Protein AF-A0A954AX64-F1 (afdb_monomer_lite)

Sequence (135 aa):
MSTDDLPARLRAAQGALRAAKAGLDQAQADLAAACAAVARLAALAEAKVIAALPSSDVPVTAHRRAHRPGRPAQLDADPELRAFVLARIDSLTYQQIADEIALQYPLERRIGKSAIHHWWRRNQRGFTGSGNAGE

Secondary structure (DSSP, 8-state):
--GGGHHHHHHHHHHHHHHHHHHHHHHHHHHHHHHHHHHHHHHHHHHHHHHHSPP------HHHHHTS--SPPHHHH-HHHHHHHHTTTTTS-HHHHHHHHHHHS-GGG---HHHHHHHHHHHHHHHTTS-----

Structure (mmCIF, N/CA/C/O backbone):
data_AF-A0A954AX64-F1
#
_entry.id   AF-A0A954AX64-F1
#
loop_
_atom_site.group_PDB
_atom_site.id
_atom_site.type_symbol
_atom_site.label_atom_id
_atom_site.label_alt_id
_atom_site.label_comp_id
_atom_site.label_asym_id
_atom_site.label_entity_id
_atom_site.label_seq_id
_atom_site.pdbx_PDB_ins_code
_atom_site.Cartn_x
_atom_site.Cartn_y
_atom_site.Cartn_z
_atom_site.occupancy
_atom_site.B_iso_or_equiv
_atom_site.auth_seq_id
_atom_site.auth_comp_id
_atom_site.auth_asym_id
_atom_site.auth_atom_id
_atom_site.pdbx_PDB_model_num
ATOM 1 N N . MET A 1 1 ? 31.448 10.143 -58.344 1.00 53.66 1 MET A N 1
ATOM 2 C CA . MET A 1 1 ? 31.100 9.370 -57.131 1.00 53.66 1 MET A CA 1
ATOM 3 C C . MET A 1 1 ? 30.165 8.254 -57.572 1.00 53.66 1 MET A C 1
ATOM 5 O O . MET A 1 1 ? 29.063 8.568 -57.998 1.00 53.66 1 MET A O 1
ATOM 9 N N . SER A 1 2 ? 30.637 7.002 -57.608 1.00 61.88 2 SER A N 1
ATOM 10 C CA . SER A 1 2 ? 29.862 5.867 -58.141 1.00 61.88 2 SER A CA 1
ATOM 11 C C . SER A 1 2 ? 28.661 5.538 -57.262 1.00 61.88 2 SER A C 1
ATOM 13 O O . SER A 1 2 ? 28.785 5.409 -56.047 1.00 61.88 2 SER A O 1
ATOM 15 N N . THR A 1 3 ? 27.509 5.351 -57.898 1.00 63.56 3 THR A N 1
ATOM 16 C CA . THR A 1 3 ? 26.235 4.948 -57.285 1.00 63.56 3 THR A CA 1
ATOM 17 C C . THR A 1 3 ? 26.267 3.542 -56.669 1.00 63.56 3 THR A C 1
ATOM 19 O O . THR A 1 3 ? 25.438 3.239 -55.815 1.00 63.56 3 THR A O 1
ATOM 22 N N . ASP A 1 4 ? 27.266 2.725 -57.017 1.00 66.31 4 ASP A N 1
ATOM 23 C CA . ASP A 1 4 ? 27.477 1.367 -56.486 1.00 66.31 4 ASP A CA 1
ATOM 24 C C . ASP A 1 4 ? 27.961 1.320 -55.024 1.00 66.31 4 ASP A C 1
ATOM 26 O O . ASP A 1 4 ? 27.898 0.274 -54.378 1.00 66.31 4 ASP A O 1
ATOM 30 N N . ASP A 1 5 ? 28.396 2.450 -54.460 1.00 83.75 5 ASP A N 1
ATOM 31 C CA . ASP A 1 5 ? 28.842 2.549 -53.060 1.00 83.75 5 ASP A CA 1
ATOM 32 C C . ASP A 1 5 ? 27.665 2.704 -52.068 1.00 83.75 5 ASP A C 1
ATOM 34 O O . ASP A 1 5 ? 27.748 2.367 -50.884 1.00 83.75 5 ASP A O 1
ATOM 38 N N . LEU A 1 6 ? 26.503 3.159 -52.547 1.00 88.06 6 LEU A N 1
ATOM 39 C CA . LEU A 1 6 ? 25.337 3.421 -51.700 1.00 88.06 6 LEU A CA 1
ATOM 40 C C . LEU A 1 6 ? 24.744 2.143 -51.064 1.00 88.06 6 LEU A C 1
ATOM 42 O O . LEU A 1 6 ? 24.492 2.156 -49.854 1.00 88.06 6 LEU A O 1
ATOM 46 N N . PRO A 1 7 ? 24.590 1.010 -51.782 1.00 92.19 7 PRO A N 1
ATOM 47 C CA . PRO A 1 7 ? 24.150 -0.251 -51.179 1.00 92.19 7 PRO A CA 1
ATOM 48 C C . PRO A 1 7 ? 25.141 -0.827 -50.157 1.00 92.19 7 PRO A C 1
ATOM 50 O O . PRO A 1 7 ? 24.735 -1.491 -49.200 1.00 92.19 7 PRO A O 1
ATOM 53 N N . ALA A 1 8 ? 26.447 -0.604 -50.339 1.00 92.31 8 ALA A N 1
ATOM 54 C CA . ALA A 1 8 ? 27.467 -1.032 -49.381 1.00 92.31 8 ALA A CA 1
ATOM 55 C C . ALA A 1 8 ? 27.378 -0.214 -48.083 1.00 92.31 8 ALA A C 1
ATOM 57 O O . ALA A 1 8 ? 27.302 -0.784 -46.992 1.00 92.31 8 ALA A O 1
ATOM 58 N N . ARG A 1 9 ? 27.271 1.113 -48.204 1.00 93.69 9 ARG A N 1
ATOM 59 C CA . ARG A 1 9 ? 27.097 2.025 -47.066 1.00 93.69 9 ARG A CA 1
ATOM 60 C C . ARG A 1 9 ? 25.794 1.781 -46.309 1.00 93.69 9 ARG A C 1
ATOM 62 O O . ARG A 1 9 ? 25.802 1.801 -45.080 1.00 93.69 9 ARG A O 1
ATOM 69 N N . LEU A 1 10 ? 24.697 1.486 -47.011 1.00 95.50 10 LEU A N 1
ATOM 70 C CA . LEU A 1 10 ? 23.425 1.137 -46.377 1.00 95.50 10 LEU A CA 1
ATOM 71 C C . LEU A 1 10 ? 23.540 -0.153 -45.555 1.00 95.50 10 LEU A C 1
ATOM 73 O O . LEU A 1 10 ? 23.118 -0.178 -44.401 1.00 95.50 10 LEU A O 1
ATOM 77 N N . ARG A 1 11 ? 24.165 -1.202 -46.106 1.00 95.88 11 ARG A N 1
ATOM 78 C CA . ARG A 1 11 ? 24.405 -2.456 -45.372 1.00 95.88 11 ARG A CA 1
ATOM 79 C C . ARG A 1 11 ? 25.283 -2.240 -44.140 1.00 95.88 11 ARG A C 1
ATOM 81 O O . ARG A 1 11 ? 24.975 -2.785 -43.081 1.00 95.88 11 ARG A O 1
ATOM 88 N N . ALA A 1 12 ? 26.332 -1.425 -44.256 1.00 95.31 12 ALA A N 1
ATOM 89 C CA . ALA A 1 12 ? 27.195 -1.075 -43.129 1.00 95.31 12 ALA A CA 1
ATOM 90 C C . ALA A 1 12 ? 26.419 -0.324 -42.032 1.00 95.31 12 ALA A C 1
ATOM 92 O O . ALA A 1 12 ? 26.479 -0.710 -40.865 1.00 95.31 12 ALA A O 1
ATOM 93 N N . ALA A 1 13 ? 25.618 0.680 -42.402 1.00 95.81 13 ALA A N 1
ATOM 94 C CA . ALA A 1 13 ? 24.773 1.422 -41.466 1.00 95.81 13 ALA A CA 1
ATOM 95 C C . ALA A 1 13 ? 23.721 0.524 -40.788 1.00 95.81 13 ALA A C 1
ATOM 97 O O . ALA A 1 13 ? 23.525 0.600 -39.577 1.00 95.81 13 ALA A O 1
ATOM 98 N N . GLN A 1 14 ? 23.090 -0.387 -41.537 1.00 97.31 14 GLN A N 1
ATOM 99 C CA . GLN A 1 14 ? 22.162 -1.384 -40.990 1.00 97.31 14 GLN A CA 1
ATOM 100 C C . GLN A 1 14 ? 22.854 -2.374 -40.042 1.00 97.31 14 GLN A C 1
ATOM 102 O O . GLN A 1 14 ? 22.242 -2.843 -39.082 1.00 97.31 14 GLN A O 1
ATOM 107 N N . GLY A 1 15 ? 24.114 -2.727 -40.306 1.00 97.56 15 GLY A N 1
ATOM 108 C CA . GLY A 1 15 ? 24.938 -3.529 -39.401 1.00 97.56 15 GLY A CA 1
ATOM 109 C C . GLY A 1 15 ? 25.221 -2.793 -38.092 1.00 97.56 15 GLY A C 1
ATOM 110 O O . GLY A 1 15 ? 24.958 -3.334 -37.020 1.00 97.56 15 GLY A O 1
ATOM 111 N N . ALA A 1 16 ? 25.659 -1.535 -38.182 1.00 97.00 16 ALA A N 1
ATOM 112 C CA . ALA A 1 16 ? 25.921 -0.689 -37.020 1.00 97.00 16 ALA A CA 1
ATOM 113 C C . ALA A 1 16 ? 24.663 -0.473 -36.163 1.00 97.00 16 ALA A C 1
ATOM 115 O O . ALA A 1 16 ? 24.725 -0.595 -34.943 1.00 97.00 16 ALA A O 1
ATOM 116 N N . LEU A 1 17 ? 23.504 -0.235 -36.789 1.00 97.56 17 LEU A N 1
ATOM 117 C CA . LEU A 1 17 ? 22.235 -0.068 -36.075 1.00 97.56 17 LEU A CA 1
ATOM 118 C C . LEU A 1 17 ? 21.807 -1.349 -35.348 1.00 97.56 17 LEU A C 1
ATOM 120 O O . LEU A 1 17 ? 21.354 -1.283 -34.207 1.00 97.56 17 LEU A O 1
ATOM 124 N N . ARG A 1 18 ? 21.982 -2.521 -35.972 1.00 98.19 18 ARG A N 1
ATOM 125 C CA . ARG A 1 18 ? 21.710 -3.811 -35.318 1.00 98.19 18 ARG A CA 1
ATOM 126 C C . ARG A 1 18 ? 22.632 -4.051 -34.125 1.00 98.19 18 ARG A C 1
ATOM 128 O O . ARG A 1 18 ? 22.149 -4.472 -33.080 1.00 98.19 18 ARG A O 1
ATOM 135 N N . ALA A 1 19 ? 23.921 -3.746 -34.264 1.00 97.12 19 ALA A N 1
ATOM 136 C CA . ALA A 1 19 ? 24.884 -3.865 -33.172 1.00 97.12 19 ALA A CA 1
ATOM 137 C C . ALA A 1 19 ? 24.555 -2.908 -32.014 1.00 97.12 19 ALA A C 1
ATOM 139 O O . ALA A 1 19 ? 24.537 -3.326 -30.860 1.00 97.12 19 ALA A O 1
ATOM 140 N N . ALA A 1 20 ? 24.219 -1.650 -32.319 1.00 97.31 20 ALA A N 1
ATOM 141 C CA . ALA A 1 20 ? 23.807 -0.672 -31.316 1.00 97.31 20 ALA A CA 1
ATOM 142 C C . ALA A 1 20 ? 22.534 -1.112 -30.578 1.00 97.31 20 ALA A C 1
ATOM 144 O O . ALA A 1 20 ? 22.475 -1.030 -29.354 1.00 97.31 20 ALA A O 1
ATOM 145 N N . LYS A 1 21 ? 21.541 -1.639 -31.306 1.00 98.19 21 LYS A N 1
ATOM 146 C CA . LYS A 1 21 ? 20.319 -2.181 -30.702 1.00 98.19 21 LYS A CA 1
ATOM 147 C C . LYS A 1 21 ? 20.616 -3.356 -29.769 1.00 98.19 21 LYS A C 1
ATOM 149 O O . LYS A 1 21 ? 20.163 -3.336 -28.634 1.00 98.19 21 LYS A O 1
ATOM 154 N N . ALA A 1 22 ? 21.424 -4.319 -30.210 1.00 97.62 22 ALA A N 1
ATOM 155 C CA . ALA A 1 22 ? 21.820 -5.446 -29.368 1.00 97.62 22 ALA A CA 1
ATOM 156 C C . ALA A 1 22 ? 22.559 -4.986 -28.097 1.00 97.62 22 ALA A C 1
ATOM 158 O O . ALA A 1 22 ? 22.328 -5.527 -27.020 1.00 97.62 22 ALA A O 1
ATOM 159 N N . GLY A 1 23 ? 23.403 -3.953 -28.203 1.00 97.94 23 GLY A N 1
ATOM 160 C CA . GLY A 1 23 ? 24.067 -3.347 -27.048 1.00 97.94 23 GLY A CA 1
ATOM 161 C C . GLY A 1 23 ? 23.091 -2.697 -26.062 1.00 97.94 23 GLY A C 1
ATOM 162 O O . GLY A 1 23 ? 23.258 -2.847 -24.854 1.00 97.94 23 GLY A O 1
ATOM 163 N N . LEU A 1 24 ? 22.053 -2.015 -26.556 1.00 98.31 24 LEU A N 1
ATOM 164 C CA . LEU A 1 24 ? 21.001 -1.446 -25.707 1.00 98.31 24 LEU A CA 1
ATOM 165 C C . LEU A 1 24 ? 20.172 -2.534 -25.017 1.00 98.31 24 LEU A C 1
ATOM 167 O O . LEU A 1 24 ? 19.921 -2.420 -23.820 1.00 98.31 24 LEU A O 1
ATOM 171 N N . ASP A 1 25 ? 19.800 -3.590 -25.741 1.00 98.00 25 ASP A N 1
ATOM 172 C CA . ASP A 1 25 ? 19.049 -4.719 -25.182 1.00 98.00 25 ASP A CA 1
ATOM 173 C C . ASP A 1 25 ? 19.865 -5.413 -24.069 1.00 98.00 25 ASP A C 1
ATOM 175 O O . ASP A 1 25 ? 19.336 -5.712 -22.997 1.00 98.00 25 ASP A O 1
ATOM 179 N N . GLN A 1 26 ? 21.179 -5.585 -24.274 1.00 97.56 26 GLN A N 1
ATOM 180 C CA . GLN A 1 26 ? 22.080 -6.123 -23.251 1.00 97.56 26 GLN A CA 1
ATOM 181 C C . GLN A 1 26 ? 22.180 -5.198 -22.030 1.00 97.56 26 GLN A C 1
ATOM 183 O O . GLN A 1 26 ? 22.031 -5.657 -20.900 1.00 97.56 26 GLN A O 1
ATOM 188 N N . ALA A 1 27 ? 22.366 -3.891 -22.235 1.00 97.75 27 ALA A N 1
ATOM 189 C CA . ALA A 1 27 ? 22.442 -2.930 -21.135 1.00 97.75 27 ALA A CA 1
ATOM 190 C C . ALA A 1 27 ? 21.140 -2.878 -20.313 1.00 97.75 27 ALA A C 1
ATOM 192 O O . ALA A 1 27 ? 21.178 -2.728 -19.091 1.00 97.75 27 ALA A O 1
ATOM 193 N N . GLN A 1 28 ? 19.982 -3.029 -20.963 1.00 98.31 28 GLN A N 1
ATOM 194 C CA . GLN A 1 28 ? 18.690 -3.132 -20.282 1.00 98.31 28 GLN A CA 1
ATOM 195 C C . GLN A 1 28 ? 18.583 -4.408 -19.441 1.00 98.31 28 GLN A C 1
ATOM 197 O O . GLN A 1 28 ? 18.102 -4.348 -18.307 1.00 98.31 28 GLN A O 1
ATOM 202 N N . ALA A 1 29 ? 19.053 -5.544 -19.962 1.00 97.62 29 ALA A N 1
ATOM 203 C CA . ALA A 1 29 ? 19.093 -6.798 -19.215 1.00 97.62 29 ALA A CA 1
ATOM 204 C C . ALA A 1 29 ? 20.014 -6.696 -17.986 1.00 97.62 29 ALA A C 1
ATOM 206 O O . ALA A 1 29 ? 19.622 -7.100 -16.888 1.00 97.62 29 ALA A O 1
ATOM 207 N N . ASP A 1 30 ? 21.190 -6.088 -18.145 1.00 98.06 30 ASP A N 1
ATOM 208 C CA . ASP A 1 30 ? 22.150 -5.885 -17.057 1.00 98.06 30 ASP A CA 1
ATOM 209 C C . ASP A 1 30 ? 21.578 -4.961 -15.972 1.00 98.06 30 ASP A C 1
ATOM 211 O O . ASP A 1 30 ? 21.685 -5.254 -14.778 1.00 98.06 30 ASP A O 1
ATOM 215 N N . LEU A 1 31 ? 20.899 -3.878 -16.368 1.00 98.44 31 LEU A N 1
ATOM 216 C CA . LEU A 1 31 ? 20.230 -2.974 -15.432 1.00 98.44 31 LEU A CA 1
ATOM 217 C C . LEU A 1 31 ? 19.116 -3.691 -14.657 1.00 98.44 31 LEU A C 1
ATOM 219 O O . LEU A 1 31 ? 19.034 -3.560 -13.434 1.00 98.44 31 LEU A O 1
ATOM 223 N N . ALA A 1 32 ? 18.284 -4.481 -15.340 1.00 98.19 32 ALA A N 1
ATOM 224 C CA . ALA A 1 32 ? 17.232 -5.262 -14.696 1.00 98.19 32 ALA A CA 1
ATOM 225 C C . ALA A 1 32 ? 17.811 -6.272 -13.687 1.00 98.19 32 ALA A C 1
ATOM 227 O O . ALA A 1 32 ? 17.304 -6.393 -12.566 1.00 98.19 32 ALA A O 1
ATOM 228 N N . ALA A 1 33 ? 18.906 -6.948 -14.047 1.00 97.62 33 ALA A N 1
ATOM 229 C CA . ALA A 1 33 ? 19.614 -7.863 -13.158 1.00 97.62 33 ALA A CA 1
ATOM 230 C C . ALA A 1 33 ? 20.190 -7.140 -11.927 1.00 97.62 33 ALA A C 1
ATOM 232 O O . ALA A 1 33 ? 20.035 -7.624 -10.801 1.00 97.62 33 ALA A O 1
ATOM 233 N N . ALA A 1 34 ? 20.788 -5.959 -12.112 1.00 97.94 34 ALA A N 1
ATOM 234 C CA . ALA A 1 34 ? 21.311 -5.140 -11.021 1.00 97.94 34 ALA A CA 1
ATOM 235 C C . ALA A 1 34 ? 20.199 -4.676 -10.065 1.00 97.94 34 ALA A C 1
ATOM 237 O O . ALA A 1 34 ? 20.331 -4.826 -8.848 1.00 97.94 34 ALA A O 1
ATOM 238 N N . CYS A 1 35 ? 19.069 -4.190 -10.589 1.00 98.31 35 CYS A N 1
ATOM 239 C CA . CYS A 1 35 ? 17.909 -3.816 -9.776 1.00 98.31 35 CYS A CA 1
ATOM 240 C C . CYS A 1 35 ? 17.381 -5.002 -8.954 1.00 98.31 35 CYS A C 1
ATOM 242 O O . CYS A 1 35 ? 17.122 -4.860 -7.756 1.00 98.31 35 CYS A O 1
ATOM 244 N N . ALA A 1 36 ? 17.276 -6.187 -9.563 1.00 97.62 36 ALA A N 1
ATOM 245 C CA . ALA A 1 36 ? 16.849 -7.397 -8.865 1.00 97.62 36 ALA A CA 1
ATOM 246 C C . ALA A 1 36 ? 17.839 -7.819 -7.764 1.00 97.62 36 ALA A C 1
ATOM 248 O O . ALA A 1 36 ? 17.420 -8.263 -6.691 1.00 97.62 36 ALA A O 1
ATOM 249 N N . ALA A 1 37 ? 19.145 -7.667 -7.997 1.00 97.81 37 ALA A N 1
ATOM 250 C CA . ALA A 1 37 ? 20.171 -7.948 -6.998 1.00 97.81 37 ALA A CA 1
ATOM 251 C C . ALA A 1 37 ? 20.077 -6.990 -5.800 1.00 97.81 37 ALA A C 1
ATOM 253 O O . ALA A 1 37 ? 20.089 -7.444 -4.655 1.00 97.81 37 ALA A O 1
ATOM 254 N N . VAL A 1 38 ? 19.901 -5.687 -6.048 1.00 98.25 38 VAL A N 1
ATOM 255 C CA . VAL A 1 38 ? 19.719 -4.676 -4.992 1.00 98.25 38 VAL A CA 1
ATOM 256 C C . VAL A 1 38 ? 18.475 -4.971 -4.156 1.00 98.25 38 VAL A C 1
ATOM 258 O O . VAL A 1 38 ? 18.564 -4.999 -2.929 1.00 98.25 38 VAL A O 1
ATOM 261 N N . ALA A 1 39 ? 17.337 -5.266 -4.793 1.00 97.31 39 ALA A N 1
ATOM 262 C CA . ALA A 1 39 ? 16.106 -5.617 -4.084 1.00 97.31 39 ALA A CA 1
ATOM 263 C C . ALA A 1 39 ? 16.293 -6.851 -3.182 1.00 97.31 39 ALA A C 1
ATOM 265 O O . ALA A 1 39 ? 15.836 -6.874 -2.039 1.00 97.31 39 ALA A O 1
ATOM 266 N N . ARG A 1 40 ? 17.027 -7.861 -3.664 1.00 97.69 40 ARG A N 1
ATOM 267 C CA . ARG A 1 40 ? 17.333 -9.073 -2.895 1.00 97.69 40 ARG A CA 1
ATOM 268 C C . ARG A 1 40 ? 18.228 -8.781 -1.690 1.00 97.69 40 ARG A C 1
ATOM 270 O O . ARG A 1 40 ? 17.979 -9.304 -0.608 1.00 97.69 40 ARG A O 1
ATOM 277 N N . LEU A 1 41 ? 19.250 -7.941 -1.859 1.00 97.75 41 LEU A N 1
ATOM 278 C CA . LEU A 1 41 ? 20.132 -7.526 -0.765 1.00 97.75 41 LEU A CA 1
ATOM 279 C C . LEU A 1 41 ? 19.386 -6.701 0.287 1.00 97.75 41 LEU A C 1
ATOM 281 O O . LEU A 1 41 ? 19.597 -6.923 1.476 1.00 97.75 41 LEU A O 1
ATOM 285 N N . ALA A 1 42 ? 18.486 -5.810 -0.135 1.00 96.94 42 ALA A N 1
ATOM 286 C CA . ALA A 1 42 ? 17.641 -5.040 0.774 1.00 96.94 42 ALA A CA 1
ATOM 287 C C . ALA A 1 42 ? 16.741 -5.957 1.619 1.00 96.94 42 ALA A C 1
ATOM 289 O O . ALA A 1 42 ? 16.744 -5.850 2.843 1.00 96.94 42 ALA A O 1
ATOM 290 N N . ALA A 1 43 ? 16.062 -6.922 0.988 1.00 93.56 43 ALA A N 1
ATOM 291 C CA . ALA A 1 43 ? 15.225 -7.894 1.694 1.00 93.56 43 ALA A CA 1
ATOM 292 C C . ALA A 1 43 ? 16.031 -8.755 2.686 1.00 93.56 43 ALA A C 1
ATOM 294 O O . ALA A 1 43 ? 15.586 -9.012 3.803 1.00 93.56 43 ALA A O 1
ATOM 295 N N . LEU A 1 44 ? 17.243 -9.178 2.308 1.00 96.00 44 LEU A N 1
ATOM 296 C CA . LEU A 1 44 ? 18.136 -9.918 3.205 1.00 96.00 44 LEU A CA 1
ATOM 297 C C . LEU A 1 44 ? 18.619 -9.062 4.381 1.00 96.00 44 LEU A C 1
ATOM 299 O O . LEU A 1 44 ? 18.716 -9.566 5.499 1.00 96.00 44 LEU A O 1
ATOM 303 N N . ALA A 1 45 ? 18.937 -7.789 4.143 1.00 94.56 45 ALA A N 1
ATOM 304 C CA . ALA A 1 45 ? 19.339 -6.863 5.195 1.00 94.56 45 ALA A CA 1
ATOM 305 C C . ALA A 1 45 ? 18.193 -6.627 6.187 1.00 94.56 45 ALA A C 1
ATOM 307 O O . ALA A 1 45 ? 18.406 -6.742 7.392 1.00 94.56 45 ALA A O 1
ATOM 308 N N . GLU A 1 46 ? 16.977 -6.387 5.695 1.00 94.31 46 GLU A N 1
ATOM 309 C CA . GLU A 1 46 ? 15.781 -6.232 6.526 1.00 94.31 46 GLU A CA 1
ATOM 310 C C . GLU A 1 46 ? 15.511 -7.488 7.363 1.00 94.31 46 GLU A C 1
ATOM 312 O O . GLU A 1 46 ? 15.375 -7.401 8.583 1.00 94.31 46 GLU A O 1
ATOM 317 N N . ALA A 1 47 ? 15.533 -8.671 6.741 1.00 91.75 47 ALA A N 1
ATOM 318 C CA . ALA A 1 47 ? 15.346 -9.935 7.448 1.00 91.75 47 ALA A CA 1
ATOM 319 C C . ALA A 1 47 ? 16.401 -10.147 8.548 1.00 91.75 47 ALA A C 1
ATOM 321 O O . ALA A 1 47 ? 16.066 -10.597 9.643 1.00 91.75 47 ALA A O 1
ATOM 322 N N . LYS A 1 48 ? 17.666 -9.786 8.289 1.00 93.12 48 LYS A N 1
ATOM 323 C CA . LYS A 1 48 ? 18.737 -9.846 9.295 1.00 93.12 48 LYS A CA 1
ATOM 324 C C . LYS A 1 48 ? 18.509 -8.876 10.447 1.00 93.12 48 LYS A C 1
ATOM 326 O O . LYS A 1 48 ? 18.729 -9.260 11.590 1.00 93.12 48 LYS A O 1
ATOM 331 N N . VAL A 1 49 ? 18.073 -7.649 10.162 1.00 93.94 49 VAL A N 1
ATOM 332 C CA . VAL A 1 49 ? 17.744 -6.665 11.203 1.00 93.94 49 VAL A CA 1
ATOM 333 C C . VAL A 1 49 ? 16.613 -7.195 12.077 1.00 93.94 49 VAL A C 1
ATOM 335 O O . VAL A 1 49 ? 16.760 -7.210 13.293 1.00 93.94 49 VAL A O 1
ATOM 338 N N . ILE A 1 50 ? 15.531 -7.698 11.474 1.00 89.19 50 ILE A N 1
ATOM 339 C CA . ILE A 1 50 ? 14.392 -8.270 12.204 1.00 89.19 50 ILE A CA 1
ATOM 340 C C . ILE A 1 50 ? 14.830 -9.462 13.062 1.00 89.19 50 ILE A C 1
ATOM 342 O O . ILE A 1 50 ? 14.460 -9.535 14.229 1.00 89.19 50 ILE A O 1
ATOM 346 N N . ALA A 1 51 ? 15.641 -10.372 12.517 1.00 88.56 51 ALA A N 1
ATOM 347 C CA . ALA A 1 51 ? 16.139 -11.539 13.247 1.00 88.56 51 ALA A CA 1
ATOM 348 C C . ALA A 1 51 ? 17.104 -11.180 14.391 1.00 88.56 51 ALA A C 1
ATOM 350 O O . ALA A 1 51 ? 17.232 -11.948 15.340 1.00 88.56 51 ALA A O 1
ATOM 351 N N . ALA A 1 52 ? 17.785 -10.034 14.303 1.00 89.06 52 ALA A N 1
ATOM 352 C CA . ALA A 1 52 ? 18.670 -9.529 15.348 1.00 89.06 52 ALA A CA 1
ATOM 353 C C . ALA A 1 52 ? 17.931 -8.747 16.447 1.00 89.06 52 ALA A C 1
ATOM 355 O O . ALA A 1 52 ? 18.537 -8.426 17.472 1.00 89.06 52 ALA A O 1
ATOM 356 N N . LEU A 1 53 ? 16.646 -8.420 16.258 1.00 85.56 53 LEU A N 1
ATOM 357 C CA . LEU A 1 53 ? 15.854 -7.807 17.317 1.00 85.56 53 LEU A CA 1
ATOM 358 C C . LEU A 1 53 ? 15.675 -8.809 18.467 1.00 85.56 53 LEU A C 1
ATOM 360 O O . LEU A 1 53 ? 15.413 -9.988 18.220 1.00 85.56 53 LEU A O 1
ATOM 364 N N . PRO A 1 54 ? 15.785 -8.357 19.728 1.00 84.62 54 PRO A N 1
ATOM 365 C CA . PRO A 1 54 ? 15.548 -9.225 20.870 1.00 84.62 54 PRO A CA 1
ATOM 366 C C . PRO A 1 54 ? 14.117 -9.769 20.820 1.00 84.62 54 PRO A C 1
ATOM 368 O O . PRO A 1 54 ? 13.169 -9.020 20.552 1.00 84.62 54 PRO A O 1
ATOM 371 N N . SER A 1 55 ? 13.948 -11.064 21.104 1.00 73.81 55 SER A N 1
ATOM 372 C CA . SER A 1 55 ? 12.616 -11.629 21.299 1.00 73.81 55 SER A CA 1
ATOM 373 C C . SER A 1 55 ? 11.951 -10.906 22.467 1.00 73.81 55 SER A C 1
ATOM 375 O O . SER A 1 55 ? 12.507 -10.772 23.557 1.00 73.81 55 SER A O 1
ATOM 377 N N . SER A 1 56 ? 10.756 -10.367 22.228 1.00 72.69 56 SER A N 1
ATOM 378 C CA . SER A 1 56 ? 9.962 -9.802 23.310 1.00 72.69 56 SER A CA 1
ATOM 379 C C . SER A 1 56 ? 9.332 -10.953 24.083 1.00 72.69 56 SER A C 1
ATOM 381 O O . SER A 1 56 ? 8.246 -11.417 23.746 1.00 72.69 56 SER A O 1
ATOM 383 N N . ASP A 1 57 ? 10.015 -11.395 25.134 1.00 66.88 57 ASP A N 1
ATOM 384 C CA . ASP A 1 57 ? 9.516 -12.430 26.047 1.00 66.88 57 ASP A CA 1
ATOM 385 C C . ASP A 1 57 ? 8.519 -11.865 27.073 1.00 66.88 57 ASP A C 1
ATOM 387 O O . ASP A 1 57 ? 8.135 -12.539 28.028 1.00 66.88 57 ASP A O 1
ATOM 391 N N . VAL A 1 58 ? 8.080 -10.610 26.893 1.00 68.50 58 VAL A N 1
ATOM 392 C CA . VAL A 1 58 ? 7.072 -9.983 27.749 1.00 68.50 58 VAL A CA 1
ATOM 393 C C . VAL A 1 58 ? 5.734 -10.677 27.479 1.00 68.50 58 VAL A C 1
ATOM 395 O O . VAL A 1 58 ? 5.174 -10.531 26.386 1.00 68.50 58 VAL A O 1
ATOM 398 N N . PRO A 1 59 ? 5.163 -11.400 28.461 1.00 67.38 59 PRO A N 1
ATOM 399 C CA . PRO A 1 59 ? 3.842 -11.987 28.312 1.00 67.38 59 PRO A CA 1
ATOM 400 C C . PRO A 1 59 ? 2.834 -10.874 28.030 1.00 67.38 59 PRO A C 1
ATOM 402 O O . PRO A 1 59 ? 2.972 -9.768 28.553 1.00 67.38 59 PRO A O 1
ATOM 405 N N . VAL A 1 60 ? 1.776 -11.147 27.262 1.00 65.12 60 VAL A N 1
ATOM 406 C CA . VAL A 1 60 ? 0.658 -10.199 27.132 1.00 65.12 60 VAL A CA 1
ATOM 407 C C . VAL A 1 60 ? 0.103 -9.921 28.533 1.00 65.12 60 VAL A C 1
ATOM 409 O O . VAL A 1 60 ? -0.607 -10.739 29.121 1.00 65.12 60 VAL A O 1
ATOM 412 N N . THR A 1 61 ? 0.482 -8.774 29.093 1.00 71.94 61 THR A N 1
ATOM 413 C CA . THR A 1 61 ? 0.267 -8.471 30.505 1.00 71.94 61 THR A CA 1
ATOM 414 C C . THR A 1 61 ? -1.209 -8.220 30.788 1.00 71.94 61 THR A C 1
ATOM 416 O O . THR A 1 61 ? -1.978 -7.775 29.928 1.00 71.94 61 THR A O 1
ATOM 419 N N . ALA A 1 62 ? -1.617 -8.453 32.038 1.00 59.44 62 ALA A N 1
ATOM 420 C CA . ALA A 1 62 ? -2.926 -8.029 32.531 1.00 59.44 62 ALA A CA 1
ATOM 421 C C . ALA A 1 62 ? -3.178 -6.527 32.282 1.00 59.44 62 ALA A C 1
ATOM 423 O O . ALA A 1 62 ? -4.304 -6.151 31.981 1.00 59.44 62 ALA A O 1
ATOM 424 N N . HIS A 1 63 ? -2.123 -5.703 32.276 1.00 65.88 63 HIS A N 1
ATOM 425 C CA . HIS A 1 63 ? -2.163 -4.286 31.909 1.00 65.88 63 HIS A CA 1
ATOM 426 C C . HIS A 1 63 ? -2.722 -4.055 30.491 1.00 65.88 63 HIS A C 1
ATOM 428 O O . HIS A 1 63 ? -3.632 -3.251 30.312 1.00 65.88 63 HIS A O 1
ATOM 434 N N . ARG A 1 64 ? -2.295 -4.829 29.480 1.00 64.62 64 ARG A N 1
ATOM 435 C CA . ARG A 1 64 ? -2.838 -4.714 28.111 1.00 64.62 64 ARG A CA 1
ATOM 436 C C . ARG A 1 64 ? -4.302 -5.167 28.010 1.00 64.62 64 ARG A C 1
ATOM 438 O O . ARG A 1 64 ? -5.043 -4.642 27.185 1.00 64.62 64 ARG A O 1
ATOM 445 N N . ARG A 1 65 ? -4.727 -6.125 28.846 1.00 60.34 65 ARG A N 1
ATOM 446 C CA . ARG A 1 65 ? -6.139 -6.547 28.967 1.00 60.34 65 ARG A CA 1
ATOM 447 C C . ARG A 1 65 ? -6.996 -5.505 29.692 1.00 60.34 65 ARG A C 1
ATOM 449 O O . ARG A 1 65 ? -8.115 -5.277 29.258 1.00 60.34 65 ARG A O 1
ATOM 456 N N . ALA A 1 66 ? -6.463 -4.846 30.719 1.00 58.75 66 ALA A N 1
ATOM 457 C CA . ALA A 1 66 ? -7.132 -3.768 31.450 1.00 58.75 66 ALA A CA 1
ATOM 458 C C . ALA A 1 66 ? -7.292 -2.493 30.603 1.00 58.75 66 ALA A C 1
ATOM 460 O O . ALA A 1 66 ? -8.304 -1.809 30.699 1.00 58.75 66 ALA A O 1
ATOM 461 N N . HIS A 1 67 ? -6.327 -2.213 29.722 1.00 63.69 67 HIS A N 1
ATOM 462 C CA . HIS A 1 67 ? -6.407 -1.126 28.742 1.00 63.69 67 HIS A CA 1
ATOM 463 C C . HIS A 1 67 ? -7.070 -1.528 27.424 1.00 63.69 67 HIS A C 1
ATOM 465 O O . HIS A 1 67 ? -7.180 -0.697 26.522 1.00 63.69 67 HIS A O 1
ATOM 471 N N . ARG A 1 68 ? -7.539 -2.777 27.285 1.00 59.62 68 ARG A N 1
ATOM 472 C CA . ARG A 1 68 ? -8.453 -3.119 26.196 1.00 59.62 68 ARG A CA 1
ATOM 473 C C . ARG A 1 68 ? -9.741 -2.352 26.492 1.00 59.62 68 ARG A C 1
ATOM 475 O O . ARG A 1 68 ? -10.344 -2.620 27.529 1.00 59.62 68 ARG A O 1
ATOM 482 N N . PRO A 1 69 ? -10.169 -1.404 25.642 1.00 60.88 69 PRO A N 1
ATOM 483 C CA . PRO A 1 69 ? -11.421 -0.716 25.885 1.00 60.88 69 PRO A CA 1
ATOM 484 C C . PRO A 1 69 ? -12.524 -1.776 25.902 1.00 60.88 69 PRO A C 1
ATOM 486 O O . PRO A 1 69 ? -12.814 -2.392 24.880 1.00 60.88 69 PRO A O 1
ATOM 489 N N . GLY A 1 70 ? -13.092 -2.034 27.083 1.00 58.88 70 GLY A N 1
ATOM 490 C CA . GLY A 1 70 ? -14.169 -3.008 27.289 1.00 58.88 70 GLY A CA 1
ATOM 491 C C . GLY A 1 70 ? -15.505 -2.556 26.700 1.00 58.88 70 GLY A C 1
ATOM 492 O O . GLY A 1 70 ? -16.502 -3.258 26.823 1.00 58.88 70 GLY A O 1
ATOM 493 N N . ARG A 1 71 ? -15.537 -1.380 26.062 1.00 65.25 71 ARG A N 1
ATOM 494 C CA . ARG A 1 71 ? -16.712 -0.878 25.365 1.00 65.25 71 ARG A CA 1
ATOM 495 C C . ARG A 1 71 ? -16.816 -1.589 24.009 1.00 65.25 71 ARG A C 1
ATOM 497 O O . ARG A 1 71 ? -15.884 -1.457 23.209 1.00 65.25 71 ARG A O 1
ATOM 504 N N . PRO A 1 72 ? -17.911 -2.323 23.732 1.00 67.69 72 PRO A N 1
ATOM 505 C CA . PRO A 1 72 ? -18.150 -2.876 22.403 1.00 67.69 72 PRO A CA 1
ATOM 506 C C . PRO A 1 72 ? -18.101 -1.749 21.367 1.00 67.69 72 PRO A C 1
ATOM 508 O O . PRO A 1 72 ? -18.468 -0.606 21.670 1.00 67.69 72 PRO A O 1
ATOM 511 N N . ALA A 1 73 ? -17.615 -2.040 20.156 1.00 79.38 73 ALA A N 1
ATOM 512 C CA . ALA A 1 73 ? -17.648 -1.033 19.105 1.00 79.38 73 ALA A CA 1
ATOM 513 C C . ALA A 1 73 ? -19.108 -0.633 18.863 1.00 79.38 73 ALA A C 1
ATOM 515 O O . ALA A 1 73 ? -20.018 -1.443 19.019 1.00 79.38 73 ALA A O 1
ATOM 516 N N . GLN A 1 74 ? -19.343 0.614 18.469 1.00 84.06 74 GLN A N 1
ATOM 517 C CA . GLN A 1 74 ? -20.703 1.115 18.278 1.00 84.06 74 GLN A CA 1
ATOM 518 C C . GLN A 1 74 ? -21.511 0.266 17.280 1.00 84.06 74 GLN A C 1
ATOM 520 O O . GLN A 1 74 ? -22.680 0.005 17.520 1.00 84.06 74 GLN A O 1
ATOM 525 N N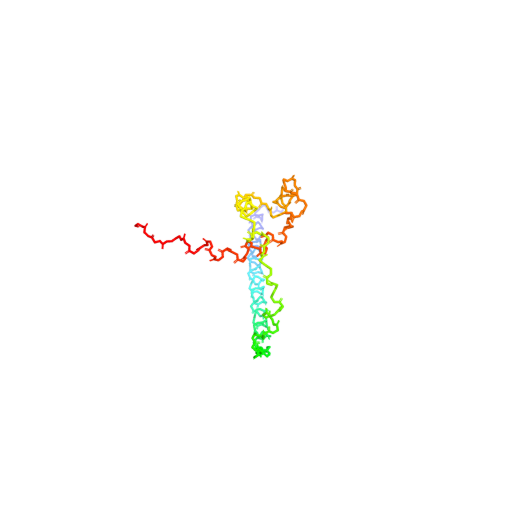 . LEU A 1 75 ? -20.858 -0.269 16.243 1.00 87.75 75 LEU A N 1
ATOM 526 C CA . LEU A 1 75 ? -21.442 -1.220 15.284 1.00 87.75 75 LEU A CA 1
ATOM 527 C C . LEU A 1 75 ? -21.732 -2.617 15.871 1.00 87.75 75 LEU A C 1
ATOM 529 O O . LEU A 1 75 ? -22.558 -3.359 15.347 1.00 87.75 75 LEU A O 1
ATOM 533 N N . ASP A 1 76 ? -21.072 -3.013 16.958 1.00 85.56 76 ASP A N 1
ATOM 534 C CA . ASP A 1 76 ? -21.418 -4.256 17.658 1.00 85.56 76 ASP A CA 1
ATOM 535 C C . ASP A 1 76 ? -22.691 -4.057 18.496 1.00 85.56 76 ASP A C 1
ATOM 537 O O . ASP A 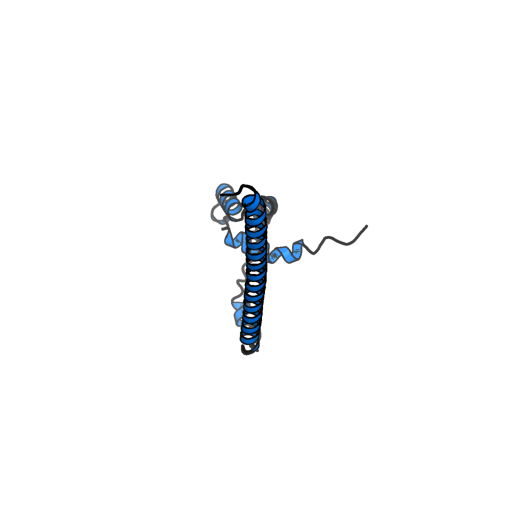1 76 ? -23.559 -4.931 18.518 1.00 85.56 76 ASP A O 1
ATOM 541 N N . ALA A 1 77 ? -22.815 -2.887 19.132 1.00 86.94 77 ALA A N 1
ATOM 542 C CA . ALA A 1 77 ? -23.936 -2.519 19.997 1.00 86.94 77 ALA A CA 1
ATOM 543 C C . ALA A 1 77 ? -25.198 -2.060 19.238 1.00 86.94 77 ALA A C 1
ATOM 545 O O . ALA A 1 77 ? -26.294 -2.163 19.780 1.00 86.94 77 ALA A O 1
ATOM 546 N N . ASP A 1 78 ? -25.055 -1.563 18.008 1.00 89.62 78 ASP A N 1
ATOM 547 C CA . ASP A 1 78 ? -26.149 -1.020 17.201 1.00 89.62 78 ASP A CA 1
ATOM 548 C C . ASP A 1 78 ? -26.397 -1.897 15.954 1.00 89.62 78 ASP A C 1
ATOM 550 O O . ASP A 1 78 ? -25.684 -1.769 14.951 1.00 89.62 78 ASP A O 1
ATOM 554 N N . PRO A 1 79 ? -27.376 -2.823 15.997 1.00 90.06 79 PRO A N 1
ATOM 555 C CA . PRO A 1 79 ? -27.634 -3.748 14.895 1.00 90.06 79 PRO A CA 1
ATOM 556 C C . PRO A 1 79 ? -28.174 -3.049 13.643 1.00 90.06 79 PRO A C 1
ATOM 558 O O . PRO A 1 79 ? -27.897 -3.505 12.534 1.00 90.06 79 PRO A O 1
ATOM 561 N N . GLU A 1 80 ? -28.908 -1.947 13.803 1.00 93.56 80 GLU A N 1
ATOM 562 C CA . GLU A 1 80 ? -29.453 -1.169 12.689 1.00 93.56 80 GLU A CA 1
ATOM 563 C C . GLU A 1 80 ? -28.325 -0.439 11.952 1.00 93.56 80 GLU A C 1
ATOM 565 O O . GLU A 1 80 ? -28.187 -0.573 10.736 1.00 93.56 80 GLU A O 1
ATOM 570 N N . LEU A 1 81 ? -27.453 0.255 12.691 1.00 92.88 81 LEU A N 1
ATOM 571 C CA . LEU A 1 81 ? -26.280 0.917 12.119 1.00 92.88 81 LEU A CA 1
ATOM 572 C C . LEU A 1 81 ? -25.320 -0.099 11.482 1.00 92.88 81 LEU A C 1
ATOM 574 O O . LEU A 1 81 ? -24.738 0.160 10.429 1.00 92.88 81 LEU A O 1
ATOM 578 N N . ARG A 1 82 ? -25.179 -1.288 12.081 1.00 93.69 82 ARG A N 1
ATOM 579 C CA . ARG A 1 82 ? -24.412 -2.392 11.492 1.00 93.69 82 ARG A CA 1
ATOM 580 C C . ARG A 1 82 ? -24.985 -2.846 10.158 1.00 93.69 82 ARG A C 1
ATOM 582 O O . ARG A 1 82 ? -24.221 -2.986 9.206 1.00 93.69 82 ARG A O 1
ATOM 589 N N . ALA A 1 83 ? -26.294 -3.076 10.084 1.00 92.94 83 ALA A N 1
ATOM 590 C CA . ALA A 1 83 ? -26.953 -3.474 8.844 1.00 92.94 83 ALA A CA 1
ATOM 591 C C . ALA A 1 83 ? -26.781 -2.401 7.759 1.00 92.94 83 ALA A C 1
ATOM 593 O O . ALA A 1 83 ? -26.457 -2.729 6.618 1.00 92.94 83 ALA A O 1
ATOM 594 N N . PHE A 1 84 ? -26.901 -1.123 8.133 1.00 94.31 84 PHE A N 1
ATOM 595 C CA . PHE A 1 84 ? -26.672 0.002 7.231 1.00 94.31 84 PHE A CA 1
ATOM 596 C C . PHE A 1 84 ? -25.264 -0.005 6.625 1.00 94.31 84 PHE A C 1
ATOM 598 O O . PHE A 1 84 ? -25.119 0.128 5.407 1.00 94.31 84 PHE A O 1
ATOM 605 N N . VAL A 1 85 ? -24.237 -0.187 7.464 1.00 93.50 85 VAL A N 1
ATOM 606 C CA . VAL A 1 85 ? -22.840 -0.255 7.020 1.00 93.50 85 VAL A CA 1
ATOM 607 C C . VAL A 1 85 ? 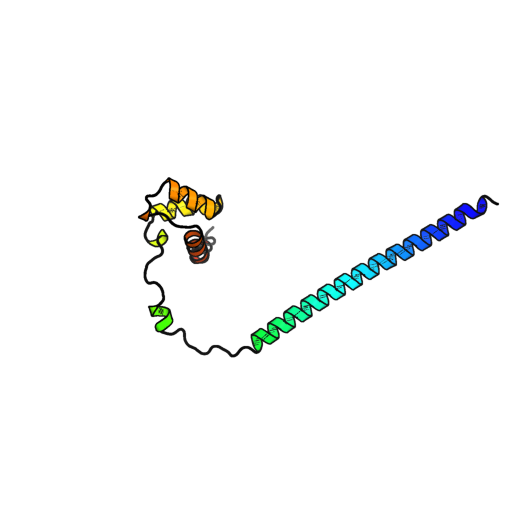-22.603 -1.481 6.145 1.00 93.50 85 VAL A C 1
ATOM 609 O O . VAL A 1 85 ? -22.034 -1.336 5.068 1.00 93.50 85 VAL A O 1
ATOM 612 N N . LEU A 1 86 ? -23.050 -2.670 6.564 1.00 93.44 86 LEU A N 1
ATOM 613 C CA . LEU A 1 86 ? -22.855 -3.913 5.808 1.00 93.44 86 LEU A CA 1
ATOM 614 C C . LEU A 1 86 ? -23.495 -3.857 4.417 1.00 93.44 86 LEU A C 1
ATOM 616 O O . LEU A 1 86 ? -22.881 -4.306 3.460 1.00 93.44 86 LEU A O 1
ATOM 620 N N . ALA A 1 87 ? -24.672 -3.244 4.281 1.00 94.19 87 ALA A N 1
ATOM 621 C CA . ALA A 1 87 ? -25.344 -3.095 2.988 1.00 94.19 87 ALA A CA 1
ATOM 622 C C . ALA A 1 87 ? -24.582 -2.207 1.983 1.00 94.19 87 ALA A C 1
ATOM 624 O O . ALA A 1 87 ? -24.903 -2.215 0.798 1.00 94.19 87 ALA A O 1
ATOM 625 N N . ARG A 1 88 ? -23.612 -1.409 2.448 1.00 94.69 88 ARG A N 1
ATOM 626 C CA . ARG A 1 88 ? -22.889 -0.403 1.649 1.00 94.69 88 ARG A CA 1
ATOM 627 C C . ARG A 1 88 ? -21.382 -0.627 1.592 1.00 94.69 88 ARG A C 1
ATOM 629 O O . ARG A 1 88 ? -20.708 0.050 0.823 1.00 94.69 88 ARG A O 1
ATOM 636 N N . ILE A 1 89 ? -20.851 -1.540 2.406 1.00 93.00 89 ILE A N 1
ATOM 637 C CA . ILE A 1 89 ? -19.406 -1.728 2.596 1.00 93.00 89 ILE A CA 1
ATOM 638 C C . ILE A 1 89 ? -18.694 -2.184 1.317 1.00 93.00 89 ILE A C 1
ATOM 640 O O . ILE A 1 89 ? -17.521 -1.867 1.134 1.00 93.00 89 ILE A O 1
ATOM 644 N N . ASP A 1 90 ? -19.417 -2.877 0.434 1.00 91.69 90 ASP A N 1
ATOM 645 C CA . ASP A 1 90 ? -18.897 -3.401 -0.831 1.00 91.69 90 ASP A CA 1
ATOM 646 C C . ASP A 1 90 ? -19.048 -2.413 -2.002 1.00 91.69 90 ASP A C 1
ATOM 648 O O . ASP A 1 90 ? -18.361 -2.545 -3.013 1.00 91.69 90 ASP A O 1
ATOM 652 N N . SER A 1 91 ? -19.929 -1.413 -1.881 1.00 94.44 91 SER A N 1
ATOM 653 C CA . SER A 1 91 ? -20.260 -0.470 -2.961 1.00 94.44 91 SER A CA 1
ATOM 654 C C . SER A 1 91 ? -19.760 0.955 -2.722 1.00 94.44 91 SER A C 1
ATOM 656 O O . SER A 1 91 ? -19.597 1.710 -3.679 1.00 94.44 91 SER A O 1
ATOM 658 N N . LEU A 1 92 ? -19.535 1.348 -1.464 1.00 94.19 92 LEU A N 1
ATOM 659 C CA . LEU A 1 92 ? -19.133 2.698 -1.070 1.00 94.19 92 LEU A CA 1
ATOM 660 C C . LEU A 1 92 ? -17.816 2.695 -0.294 1.00 94.19 92 LEU A C 1
ATOM 662 O O . LEU A 1 92 ? -17.469 1.761 0.426 1.00 94.19 92 LEU A O 1
ATOM 666 N N . THR A 1 93 ? -17.089 3.806 -0.382 1.00 96.31 93 THR A N 1
ATOM 667 C CA . THR A 1 93 ? -15.904 4.0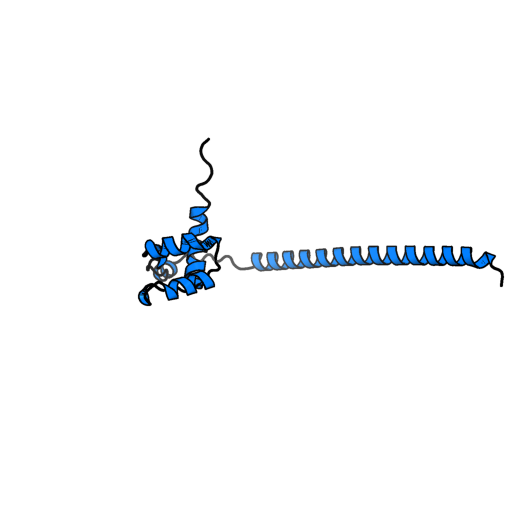28 0.453 1.00 96.31 93 THR A CA 1
ATOM 668 C C . THR A 1 93 ? -16.295 4.308 1.906 1.00 96.31 93 THR A C 1
ATOM 670 O O . THR A 1 93 ? -17.353 4.867 2.189 1.00 96.31 93 THR A O 1
ATOM 673 N N . TYR A 1 94 ? -15.400 4.028 2.861 1.00 95.69 94 TYR A N 1
ATOM 674 C CA . TYR A 1 94 ? -15.662 4.309 4.283 1.00 95.69 94 TYR A CA 1
ATOM 675 C C . TYR A 1 94 ? -15.981 5.781 4.581 1.00 95.69 94 TYR A C 1
ATOM 677 O O . TYR A 1 94 ? -16.671 6.065 5.556 1.00 95.69 94 TYR A O 1
ATOM 685 N N . GLN A 1 95 ? -15.445 6.713 3.783 1.00 96.31 95 GLN A N 1
ATOM 686 C CA . GLN A 1 95 ? -15.761 8.135 3.919 1.00 96.31 95 GLN A CA 1
ATOM 687 C C . GLN A 1 95 ? -17.210 8.400 3.502 1.00 96.31 95 GLN A C 1
ATOM 689 O O . GLN A 1 95 ? -17.955 8.958 4.293 1.00 96.31 95 GLN A O 1
ATOM 694 N N . GLN A 1 96 ? -17.625 7.910 2.330 1.00 96.88 96 GLN A N 1
ATOM 695 C CA . GLN A 1 96 ? -19.002 8.057 1.844 1.00 96.88 96 GLN A CA 1
ATOM 696 C C . GLN A 1 96 ? -20.018 7.437 2.809 1.00 96.88 96 GLN A C 1
ATOM 698 O O . GLN A 1 96 ? -21.039 8.047 3.100 1.00 96.88 96 GLN A O 1
ATOM 703 N N . ILE A 1 97 ? -19.713 6.265 3.376 1.00 95.75 97 ILE A N 1
ATOM 704 C CA . ILE A 1 97 ? -20.582 5.629 4.375 1.00 95.75 97 ILE A CA 1
ATOM 705 C C . ILE A 1 97 ? -20.694 6.502 5.634 1.00 95.75 97 ILE A C 1
ATOM 707 O O . ILE A 1 9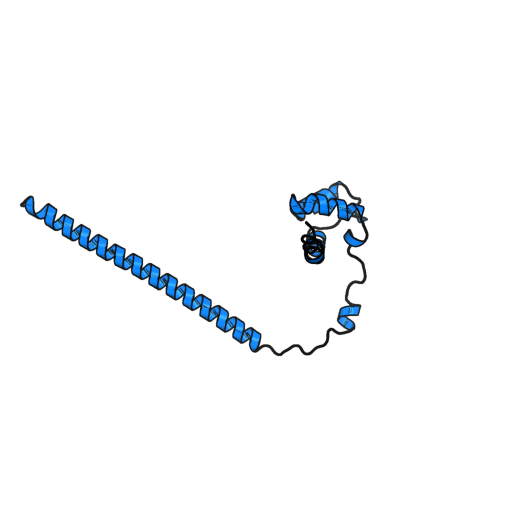7 ? -21.788 6.667 6.164 1.00 95.75 97 ILE A O 1
ATOM 711 N N . ALA A 1 98 ? -19.590 7.080 6.118 1.00 96.25 98 ALA A N 1
ATOM 712 C CA . ALA A 1 98 ? -19.621 7.976 7.275 1.00 96.25 98 ALA A CA 1
ATOM 713 C C . ALA A 1 98 ? -20.442 9.248 7.002 1.00 96.25 98 ALA A C 1
ATOM 715 O O . ALA A 1 98 ? -21.175 9.702 7.881 1.00 96.25 98 ALA A O 1
ATOM 716 N N . ASP A 1 99 ? -20.352 9.787 5.786 1.00 96.62 99 ASP A N 1
ATOM 717 C CA . ASP A 1 99 ? -21.116 10.961 5.366 1.00 96.62 99 ASP A CA 1
ATOM 718 C C . ASP A 1 99 ? -22.622 10.634 5.288 1.00 96.62 99 ASP A C 1
ATOM 720 O O . ASP A 1 99 ? -23.443 11.380 5.825 1.00 96.62 99 ASP A O 1
ATOM 724 N N . GLU A 1 100 ? -23.003 9.478 4.729 1.00 96.19 100 GLU A N 1
ATOM 725 C CA . GLU A 1 100 ? -24.400 9.014 4.730 1.00 96.19 100 GLU A CA 1
ATOM 726 C C . GLU A 1 100 ? -24.936 8.752 6.144 1.00 96.19 100 GLU A C 1
ATOM 728 O O . GLU A 1 100 ? -26.076 9.106 6.453 1.00 96.19 100 GLU A O 1
ATOM 733 N N . ILE A 1 101 ? -24.110 8.193 7.034 1.00 95.00 101 ILE A N 1
ATOM 734 C CA . ILE A 1 101 ? -24.473 8.027 8.446 1.00 95.00 101 ILE A CA 1
ATOM 735 C C . ILE A 1 101 ? -24.710 9.393 9.093 1.00 95.00 101 ILE A C 1
ATOM 737 O O . ILE A 1 101 ? -25.666 9.558 9.846 1.00 95.00 101 ILE A O 1
ATOM 741 N N . ALA A 1 102 ? -23.872 10.389 8.798 1.00 94.69 102 ALA A N 1
A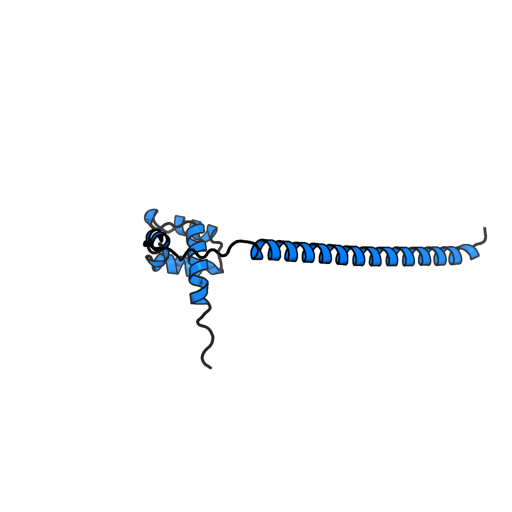TOM 742 C CA . ALA A 1 102 ? -24.046 11.732 9.334 1.00 94.69 102 ALA A CA 1
ATOM 743 C C . ALA A 1 102 ? -25.339 12.408 8.849 1.00 94.69 102 ALA A C 1
ATOM 745 O O . ALA A 1 102 ? -25.911 13.212 9.583 1.00 94.69 102 ALA A O 1
ATOM 746 N N . LEU A 1 103 ? -25.818 12.063 7.653 1.00 94.62 103 LEU A N 1
ATOM 747 C CA . LEU A 1 103 ? -27.088 12.549 7.109 1.00 94.62 103 LEU A CA 1
ATOM 748 C C . LEU A 1 103 ? -28.307 11.880 7.761 1.00 94.62 103 LEU A C 1
ATOM 750 O O . LEU A 1 103 ? -29.301 12.556 8.013 1.00 94.62 103 LEU A O 1
ATOM 754 N N . GLN A 1 104 ? -28.245 10.572 8.029 1.00 92.81 104 GLN A N 1
ATOM 755 C CA . GLN A 1 104 ? -29.421 9.779 8.418 1.00 92.81 104 GLN A CA 1
ATOM 756 C C . GLN A 1 104 ? -29.542 9.521 9.923 1.00 92.81 104 GLN A C 1
ATOM 758 O O . GLN A 1 104 ? -30.646 9.314 10.422 1.00 92.81 104 GLN A O 1
ATOM 763 N N . TYR A 1 105 ? -28.429 9.539 10.658 1.00 91.69 105 TYR A N 1
ATOM 764 C CA . TYR A 1 105 ? -28.399 9.193 12.075 1.00 91.69 105 TYR A CA 1
ATOM 765 C C . TYR A 1 105 ? -28.190 10.431 12.965 1.00 91.69 105 TYR A C 1
ATOM 767 O O . TYR A 1 105 ? -27.445 11.359 12.603 1.00 91.69 105 TYR A O 1
ATOM 775 N N . PRO A 1 106 ? -28.812 10.448 14.162 1.00 91.44 106 PRO A N 1
ATOM 776 C CA . PRO A 1 106 ? -28.594 11.500 15.151 1.00 91.44 106 PRO A CA 1
ATOM 777 C C . PRO A 1 106 ? -27.133 11.495 15.622 1.00 91.44 106 PRO A C 1
ATOM 779 O O . PRO A 1 106 ? -26.444 10.478 15.506 1.00 91.44 106 PRO A O 1
ATOM 782 N N . LEU A 1 107 ? -26.644 12.632 16.128 1.00 87.62 107 LEU A N 1
ATOM 783 C CA . LEU A 1 107 ? -25.220 12.879 16.398 1.00 87.62 107 LEU A CA 1
ATOM 784 C C . LEU A 1 107 ? -24.571 11.789 17.265 1.00 87.62 107 LEU A C 1
ATOM 786 O O . LEU A 1 107 ? -23.430 11.401 17.025 1.00 87.62 107 LEU A O 1
ATOM 790 N N . GLU A 1 108 ? -25.322 11.246 18.217 1.00 88.00 108 GLU A N 1
ATOM 791 C CA . GLU A 1 108 ? -24.899 10.228 19.180 1.00 88.00 108 GLU A CA 1
ATOM 792 C C . GLU A 1 108 ? -24.669 8.858 18.525 1.00 88.00 108 GLU A C 1
ATOM 794 O O . GLU A 1 108 ? -23.909 8.036 19.041 1.00 88.00 108 GLU A O 1
ATOM 799 N N . ARG A 1 109 ? -25.316 8.606 17.379 1.00 88.00 109 ARG A N 1
ATOM 800 C CA . ARG A 1 109 ? -25.213 7.366 16.593 1.00 88.00 109 ARG A CA 1
ATOM 801 C C . ARG A 1 109 ? -24.219 7.470 15.433 1.00 88.00 109 ARG A C 1
ATOM 803 O O . ARG A 1 109 ? -23.962 6.474 14.761 1.00 88.00 109 ARG A O 1
ATOM 810 N N . ARG A 1 110 ? -23.637 8.651 15.196 1.00 92.25 110 ARG A N 1
ATOM 811 C CA . ARG A 1 110 ? -22.694 8.863 14.091 1.00 92.25 110 ARG A CA 1
ATOM 812 C C . ARG A 1 110 ? -21.348 8.216 14.377 1.00 92.25 110 ARG A C 1
ATOM 814 O O . ARG A 1 110 ? -20.812 8.308 15.477 1.00 92.25 110 ARG A O 1
ATOM 821 N N . ILE A 1 111 ? -20.765 7.623 13.340 1.00 92.12 111 ILE A N 1
ATOM 822 C CA . ILE A 1 111 ? -19.432 7.027 13.389 1.00 92.12 111 ILE A CA 1
ATOM 823 C C . ILE A 1 111 ? -18.578 7.543 12.237 1.00 92.12 111 ILE A C 1
ATOM 825 O O . ILE A 1 111 ? -19.045 7.716 11.115 1.00 92.12 111 ILE A O 1
ATOM 829 N N . GLY A 1 112 ? -17.300 7.787 12.519 1.00 93.25 112 GLY A N 1
ATOM 830 C CA . GLY A 1 112 ? -16.339 8.207 11.504 1.00 93.25 112 GLY A CA 1
ATOM 831 C C . GLY A 1 112 ? -15.780 7.032 10.700 1.00 93.25 112 GLY A C 1
ATOM 832 O O . GLY A 1 112 ? -15.758 5.889 11.165 1.00 93.25 112 GLY A O 1
ATOM 833 N N . LYS A 1 113 ? -15.214 7.329 9.526 1.00 95.25 113 LYS A N 1
ATOM 834 C CA . LYS A 1 113 ? -14.619 6.334 8.613 1.00 95.25 113 LYS A CA 1
ATOM 835 C C . LYS A 1 113 ? -13.636 5.370 9.280 1.00 95.25 113 LYS A C 1
ATOM 837 O O . LYS A 1 113 ? -13.603 4.189 8.953 1.00 95.25 113 LYS A O 1
ATOM 842 N N . SER A 1 114 ? -12.837 5.860 10.230 1.00 92.31 114 SER A N 1
ATOM 843 C CA . SER A 1 114 ? -11.826 5.050 10.912 1.00 92.31 114 SER A CA 1
ATOM 844 C C . SER A 1 114 ? -12.474 3.978 11.784 1.00 92.31 114 SER A C 1
ATOM 846 O O . SER A 1 114 ? -11.987 2.851 11.824 1.00 92.31 114 SER A O 1
ATOM 848 N N . ALA A 1 115 ? -13.600 4.294 12.434 1.00 91.00 115 ALA A N 1
ATOM 849 C CA . ALA A 1 115 ? -14.360 3.325 13.217 1.00 91.00 115 ALA A CA 1
ATOM 850 C C . ALA A 1 115 ? -14.942 2.224 12.317 1.00 91.00 115 ALA A C 1
ATOM 852 O O . ALA A 1 115 ? -14.816 1.045 12.648 1.00 91.00 115 ALA A O 1
ATOM 853 N N . ILE A 1 116 ? -15.478 2.605 11.151 1.00 93.56 116 ILE A N 1
ATOM 854 C CA . ILE A 1 116 ? -15.992 1.678 10.132 1.00 93.56 116 ILE A CA 1
ATOM 855 C C . ILE A 1 116 ? -14.869 0.756 9.630 1.00 93.56 116 ILE A C 1
ATOM 857 O O . ILE A 1 116 ? -14.995 -0.465 9.703 1.00 93.56 116 ILE A O 1
ATOM 861 N N . HIS A 1 117 ? -13.732 1.319 9.205 1.00 93.81 117 HIS A N 1
ATOM 862 C CA . HIS A 1 117 ? -12.584 0.554 8.708 1.00 93.81 117 HIS A CA 1
ATOM 863 C C . HIS A 1 117 ? -12.022 -0.418 9.757 1.00 93.81 117 HIS A C 1
ATOM 865 O O . HIS A 1 117 ? -11.789 -1.592 9.463 1.00 93.81 117 HIS A O 1
ATOM 871 N N . HIS A 1 118 ? -11.811 0.040 10.997 1.00 90.38 118 HIS A N 1
ATOM 872 C CA . HIS A 1 118 ? -11.296 -0.818 12.067 1.00 90.38 118 HIS A CA 1
ATOM 873 C C . HIS A 1 118 ? -12.263 -1.946 12.425 1.00 90.38 118 HIS A C 1
ATOM 875 O O . HIS A 1 118 ? -11.816 -3.061 12.707 1.00 90.38 118 HIS A O 1
ATOM 881 N N . TRP A 1 119 ? -13.566 -1.667 12.422 1.00 91.38 119 TRP A N 1
ATOM 882 C CA . TRP A 1 119 ? -14.584 -2.679 12.660 1.00 91.38 119 TRP A CA 1
ATOM 883 C C . TRP A 1 119 ? -14.627 -3.706 11.524 1.00 91.38 119 TRP A C 1
ATOM 885 O O . TRP A 1 119 ? -14.564 -4.903 11.800 1.00 91.38 119 TRP A O 1
ATOM 895 N N . TRP A 1 120 ? -14.624 -3.267 10.263 1.00 91.81 120 TRP A N 1
ATOM 896 C CA . TRP A 1 120 ? -14.646 -4.167 9.108 1.00 91.81 120 TRP A CA 1
ATOM 897 C C . TRP A 1 120 ? -13.406 -5.065 9.068 1.00 91.81 120 TRP A C 1
ATOM 899 O O . TRP A 1 120 ? -13.538 -6.285 9.073 1.00 91.81 120 TRP A O 1
ATOM 909 N N . ARG A 1 121 ? -12.195 -4.500 9.186 1.00 89.81 121 ARG A N 1
ATOM 910 C CA . ARG A 1 121 ? -10.939 -5.277 9.221 1.00 89.81 121 ARG A CA 1
ATOM 911 C C . ARG A 1 121 ? -10.927 -6.333 10.337 1.00 89.81 121 ARG A C 1
ATOM 913 O O . ARG A 1 121 ? -10.366 -7.411 10.159 1.00 89.81 121 ARG A O 1
ATOM 920 N N . ARG A 1 122 ? -11.517 -6.033 11.501 1.00 84.50 122 ARG A N 1
ATOM 921 C CA . ARG A 1 122 ? -11.608 -6.982 12.625 1.00 84.50 122 ARG A CA 1
ATOM 922 C C . ARG A 1 122 ? -12.568 -8.136 12.326 1.00 84.50 122 ARG A C 1
ATOM 924 O O . ARG A 1 122 ? -12.280 -9.260 12.726 1.00 84.50 122 ARG A O 1
ATOM 931 N N . ASN A 1 123 ? -13.675 -7.858 11.642 1.00 85.19 123 ASN A N 1
ATOM 932 C CA . ASN A 1 123 ? -14.758 -8.814 11.417 1.00 85.19 123 ASN A CA 1
ATOM 933 C C . ASN A 1 123 ? -14.648 -9.583 10.089 1.00 85.19 123 ASN A C 1
ATOM 935 O O . ASN A 1 123 ? -15.218 -10.663 9.984 1.00 85.19 123 ASN A O 1
ATOM 939 N N . GLN A 1 124 ? -13.852 -9.117 9.119 1.00 78.06 124 GLN A N 1
ATOM 940 C CA . GLN A 1 124 ? -13.618 -9.804 7.836 1.00 78.06 124 GLN A CA 1
ATOM 941 C C . GLN A 1 124 ? -13.240 -11.287 7.998 1.00 78.06 124 GLN A C 1
ATOM 943 O O . GLN A 1 124 ? -13.754 -12.132 7.275 1.00 78.06 124 GLN A O 1
ATOM 948 N N . ARG A 1 125 ? -12.406 -11.625 8.993 1.00 65.31 125 ARG A N 1
ATOM 949 C CA . ARG A 1 125 ? -11.980 -13.016 9.254 1.00 65.31 125 ARG A CA 1
ATOM 950 C C . ARG A 1 125 ? -13.121 -13.943 9.688 1.00 65.31 125 ARG A C 1
ATOM 952 O O . ARG A 1 125 ? -12.995 -15.149 9.525 1.00 65.31 125 ARG A O 1
ATOM 959 N N . GLY A 1 126 ? -14.197 -13.395 10.254 1.00 60.50 126 GLY A N 1
ATOM 960 C CA . GLY A 1 126 ? -15.396 -14.148 10.630 1.00 60.50 126 GLY A CA 1
ATOM 961 C C . GLY A 1 126 ? -16.394 -14.309 9.481 1.00 60.50 126 GLY A C 1
ATOM 962 O O . GLY A 1 126 ? -17.127 -15.289 9.458 1.00 60.50 126 GLY A O 1
ATOM 963 N N . PHE A 1 127 ? -16.395 -13.390 8.509 1.00 60.25 127 PHE A N 1
ATOM 964 C CA . PHE A 1 127 ? -17.303 -13.434 7.357 1.00 60.25 127 PHE A CA 1
ATOM 965 C C . PHE A 1 127 ? -16.784 -14.311 6.207 1.00 60.25 127 PHE A C 1
ATOM 967 O O . PHE A 1 127 ? -17.580 -14.963 5.541 1.00 60.25 127 PHE A O 1
ATOM 974 N N . THR A 1 128 ? -15.467 -14.411 5.997 1.00 55.19 128 THR A N 1
ATOM 975 C CA . THR A 1 128 ? -14.888 -15.249 4.924 1.00 55.19 128 THR A CA 1
ATOM 976 C C . THR A 1 128 ? -14.729 -16.731 5.299 1.00 55.19 128 THR A C 1
ATOM 978 O O . THR A 1 128 ? -14.155 -17.492 4.528 1.00 55.19 128 THR A O 1
ATOM 981 N N . GLY A 1 129 ? -15.188 -17.149 6.485 1.00 45.44 129 GLY A N 1
ATOM 982 C CA . GLY A 1 129 ? -15.050 -18.518 7.006 1.00 45.44 129 GLY A CA 1
ATOM 983 C C . GLY A 1 129 ? -16.280 -19.421 6.851 1.00 45.44 129 GLY A C 1
ATOM 984 O O . GLY A 1 129 ? -16.238 -20.559 7.302 1.00 45.44 129 GLY A O 1
ATOM 985 N N . SER A 1 130 ? -17.366 -18.948 6.232 1.00 46.56 130 SER A N 1
ATOM 986 C CA . SER A 1 130 ? -18.597 -19.728 6.038 1.00 46.56 130 SER A CA 1
ATOM 987 C C . SER A 1 130 ? -18.979 -19.762 4.561 1.00 46.56 130 SER A C 1
ATOM 989 O O . SER A 1 130 ? -19.896 -19.076 4.123 1.00 46.56 130 SER A O 1
ATOM 991 N N . GLY A 1 131 ? -18.228 -20.538 3.784 1.00 43.88 131 GLY A N 1
ATOM 992 C CA . GLY A 1 131 ? -18.454 -20.698 2.351 1.00 43.88 131 GLY A CA 1
ATOM 993 C C . GLY A 1 131 ? -17.702 -21.884 1.760 1.00 43.88 131 GLY A C 1
ATOM 994 O O . GLY A 1 131 ? -17.022 -21.703 0.761 1.00 43.88 131 GLY A O 1
ATOM 995 N N . ASN A 1 132 ? -17.752 -23.059 2.402 1.00 41.91 132 ASN A N 1
ATOM 996 C CA . ASN A 1 132 ? -17.688 -24.348 1.697 1.00 41.91 132 ASN A CA 1
ATOM 997 C C . ASN A 1 132 ? -18.026 -25.524 2.634 1.00 41.91 132 ASN A C 1
ATOM 999 O O . ASN A 1 132 ? -17.161 -26.020 3.354 1.00 41.91 132 ASN A O 1
ATOM 1003 N N . ALA A 1 133 ? -19.287 -25.955 2.634 1.00 40.34 133 ALA A N 1
ATOM 1004 C CA . ALA A 1 133 ? -19.706 -27.295 3.041 1.00 40.34 133 ALA A CA 1
ATOM 1005 C C . ALA A 1 133 ? -21.117 -27.554 2.491 1.00 40.34 133 ALA A C 1
ATOM 1007 O O . ALA A 1 133 ? -22.082 -26.991 3.004 1.00 40.34 133 ALA A O 1
ATOM 1008 N N . GLY A 1 134 ? -21.208 -28.412 1.473 1.00 41.00 134 GLY A N 1
ATOM 1009 C CA . GLY A 1 134 ? -22.455 -29.028 1.013 1.00 41.00 134 GLY A CA 1
ATOM 1010 C C . GLY A 1 134 ? -22.987 -28.484 -0.308 1.00 41.00 134 GLY A C 1
ATOM 1011 O O . GLY A 1 134 ? -23.794 -27.563 -0.304 1.00 41.00 134 GLY A O 1
ATOM 1012 N N . GLU A 1 135 ? -22.543 -29.069 -1.419 1.00 34.12 135 GLU A N 1
ATOM 1013 C CA . GLU A 1 135 ? -23.321 -30.046 -2.206 1.00 34.12 135 GLU A CA 1
ATOM 1014 C C . GLU A 1 135 ? -22.375 -30.889 -3.071 1.00 34.12 135 GLU A C 1
ATOM 1016 O O . GLU A 1 135 ? -21.364 -30.331 -3.561 1.00 34.12 135 GLU A O 1
#

Radius of gyration: 31.56 Å; chains: 1; bounding box: 61×43×91 Å

pLDDT: mean 85.05, std 16.03, range [34.12, 98.44]

Foldseek 3Di:
DDPVCVVVVVVVVVVVVVVVVVVVVVVVVVVVVVVVVVVVVVVVVVVVVVVPDDPPPPPCDVVVVVPPPPDDQLLVVDVVLVVQCVVCVVPDQLQVSLVVCVVPDDPVSGDHSVSSVVVCVVCVVVVVPPPDDDD